Protein AF-A0A425CG46-F1 (afdb_monomer_lite)

Organism: NCBI:txid542832

Secondary structure (DSSP, 8-state):
--GGGHHHHH--HHHHHHHHHHHHHHTSTTTS-SEETTEEHHHHHSS-HHHHHHHHTT---TTHHHHHSTT-------

Foldseek 3Di:
DDPVCPCVVVPPVVLVVVLVVLLVVLLDVLQQDQADPRDGCCVPPVHTRSCVVNVVSVHRPPCPSVPPPPPDPDPPDD

Radius of gyration: 16.67 Å; chains: 1; bounding box: 45×26×47 Å

Sequence (78 aa):
MPDWLVWIYWINPIAWCLRSLAVNQYCLPVFEVCVFKGVDYCSDFDVRMGEYYLLLYGVPSGSSCRTVFKHKKLPTLK

Structure (mmCIF, N/CA/C/O backbone):
data_AF-A0A425CG46-F1
#
_entry.id   AF-A0A425CG46-F1
#
loop_
_atom_site.group_PDB
_atom_site.id
_atom_site.type_symbol
_atom_site.label_atom_id
_atom_site.label_alt_id
_atom_site.label_comp_id
_atom_site.label_asym_id
_atom_site.label_entity_id
_atom_site.label_seq_id
_atom_site.pdbx_PDB_ins_code
_atom_site.Cartn_x
_atom_site.Cartn_y
_atom_site.Cartn_z
_atom_site.occupancy
_atom_site.B_iso_or_equiv
_atom_site.auth_seq_id
_atom_site.auth_comp_id
_atom_site.auth_asym_id
_atom_site.auth_atom_id
_atom_site.pdbx_PDB_model_num
ATOM 1 N N . MET A 1 1 ? 20.542 5.128 -27.508 1.00 69.25 1 MET A N 1
ATOM 2 C CA . MET A 1 1 ? 20.596 5.025 -26.034 1.00 69.25 1 MET A CA 1
ATOM 3 C C . MET A 1 1 ? 21.337 3.733 -25.713 1.00 69.25 1 MET A C 1
ATOM 5 O O . MET A 1 1 ? 20.989 2.749 -26.346 1.00 69.25 1 MET A O 1
ATOM 9 N N . PRO A 1 2 ? 22.375 3.720 -24.863 1.00 79.81 2 PRO A N 1
ATOM 10 C CA . PRO A 1 2 ? 23.161 2.508 -24.620 1.00 79.81 2 PRO A CA 1
ATOM 11 C C . PRO A 1 2 ? 22.375 1.434 -23.850 1.00 79.81 2 PRO A C 1
ATOM 13 O O . PRO A 1 2 ? 21.785 1.737 -22.814 1.00 79.81 2 PRO A O 1
ATOM 16 N N . ASP A 1 3 ? 22.416 0.180 -24.305 1.00 69.56 3 ASP A N 1
ATOM 17 C CA . ASP A 1 3 ? 21.665 -0.950 -23.722 1.00 69.56 3 ASP A CA 1
ATOM 18 C C . ASP A 1 3 ? 22.084 -1.305 -22.285 1.00 69.56 3 ASP A C 1
ATOM 20 O O . ASP A 1 3 ? 21.301 -1.835 -21.498 1.00 69.56 3 ASP A O 1
ATOM 24 N N . TRP A 1 4 ? 23.303 -0.934 -21.887 1.00 77.81 4 TRP A N 1
ATOM 25 C CA . TRP A 1 4 ? 23.810 -1.140 -20.529 1.00 77.81 4 TRP A CA 1
ATOM 26 C C . TRP A 1 4 ? 23.198 -0.195 -19.484 1.00 77.81 4 TRP A C 1
ATOM 28 O O . TRP A 1 4 ? 23.480 -0.360 -18.304 1.00 77.81 4 TRP A O 1
ATOM 38 N N . LEU A 1 5 ? 22.362 0.778 -19.867 1.00 71.12 5 LEU A N 1
ATOM 39 C CA . LEU A 1 5 ? 21.622 1.642 -18.932 1.00 71.12 5 LEU A CA 1
ATOM 40 C C . LEU A 1 5 ? 20.213 1.116 -18.607 1.00 71.12 5 LEU A C 1
ATOM 42 O O . LEU A 1 5 ? 19.534 1.679 -17.751 1.00 71.12 5 LEU A O 1
ATOM 46 N N . VAL A 1 6 ? 19.763 0.027 -19.240 1.00 74.00 6 VAL A N 1
ATOM 47 C CA . VAL A 1 6 ? 18.410 -0.526 -19.036 1.00 74.00 6 VAL A CA 1
ATOM 48 C C . VAL A 1 6 ? 18.183 -0.979 -17.590 1.00 74.00 6 VAL A C 1
ATOM 50 O O . VAL A 1 6 ? 17.082 -0.822 -17.071 1.00 74.00 6 VAL A O 1
ATOM 53 N N . TRP A 1 7 ? 19.210 -1.469 -16.888 1.00 76.75 7 TRP A N 1
ATOM 54 C CA . TRP A 1 7 ? 19.078 -1.923 -15.494 1.00 76.75 7 TRP A CA 1
ATOM 55 C C . TRP A 1 7 ? 18.750 -0.786 -14.507 1.00 76.75 7 TRP A C 1
ATOM 57 O O . TRP A 1 7 ? 18.141 -1.042 -13.472 1.00 76.75 7 TRP A O 1
ATOM 67 N N . ILE A 1 8 ? 19.069 0.473 -14.834 1.00 72.75 8 ILE A N 1
ATOM 68 C CA . ILE A 1 8 ? 18.717 1.634 -13.998 1.00 72.75 8 ILE A CA 1
ATOM 69 C C . ILE A 1 8 ? 17.201 1.862 -13.950 1.00 72.75 8 ILE A C 1
ATOM 71 O O . ILE A 1 8 ? 16.689 2.292 -12.920 1.00 72.75 8 ILE A O 1
ATOM 75 N N . TYR A 1 9 ? 16.456 1.502 -15.002 1.00 65.12 9 TYR A N 1
ATOM 76 C CA . TYR A 1 9 ? 14.988 1.515 -14.957 1.00 65.12 9 TYR A CA 1
ATOM 77 C C . TYR A 1 9 ? 14.438 0.565 -13.877 1.00 65.12 9 TYR A C 1
ATOM 79 O O . TYR A 1 9 ? 13.410 0.847 -13.262 1.00 65.12 9 TYR A O 1
ATOM 87 N N . TRP A 1 10 ? 15.154 -0.528 -13.599 1.00 71.12 10 TRP A N 1
ATOM 88 C CA . TRP A 1 10 ? 14.767 -1.522 -12.598 1.00 71.12 10 TRP A CA 1
ATOM 89 C C . TRP A 1 10 ? 15.111 -1.098 -11.161 1.00 71.12 10 TRP A C 1
ATOM 91 O O . TRP A 1 10 ? 14.427 -1.518 -10.227 1.00 71.12 10 TRP A O 1
ATOM 101 N N . ILE A 1 11 ? 16.086 -0.200 -10.964 1.00 73.19 11 ILE A N 1
ATOM 102 C CA . ILE A 1 11 ? 16.323 0.498 -9.687 1.00 73.19 11 ILE A CA 1
ATOM 103 C C . ILE A 1 11 ? 15.592 1.836 -9.709 1.00 73.19 11 ILE A C 1
ATOM 105 O O . ILE A 1 11 ? 16.192 2.892 -9.557 1.00 73.19 11 ILE A O 1
ATOM 109 N N . ASN A 1 12 ? 14.279 1.828 -9.911 1.00 77.94 12 ASN A N 1
ATOM 110 C CA . ASN A 1 12 ? 13.488 3.021 -9.655 1.00 77.94 12 ASN A CA 1
ATOM 111 C C . ASN A 1 12 ? 13.162 3.067 -8.146 1.00 77.94 12 ASN A C 1
ATOM 113 O O . ASN A 1 12 ? 12.197 2.424 -7.720 1.00 77.94 12 ASN A O 1
ATOM 117 N N . PRO A 1 13 ? 13.942 3.779 -7.300 1.00 79.06 13 PRO A N 1
ATOM 118 C CA . PRO A 1 13 ? 13.701 3.809 -5.856 1.00 79.06 13 PRO A CA 1
ATOM 119 C C . PRO A 1 13 ? 12.317 4.378 -5.522 1.00 79.06 13 PRO A C 1
ATOM 121 O O . PRO A 1 13 ? 11.738 4.027 -4.499 1.00 79.06 13 PRO A O 1
ATOM 124 N N . ILE A 1 14 ? 11.747 5.206 -6.404 1.00 83.44 14 ILE A N 1
ATOM 125 C CA . ILE A 1 14 ? 10.424 5.810 -6.225 1.00 83.44 14 ILE A CA 1
ATOM 126 C C . ILE A 1 14 ? 9.330 4.734 -6.275 1.00 83.44 14 ILE A C 1
ATOM 128 O O . ILE A 1 14 ? 8.417 4.765 -5.453 1.00 83.44 14 ILE A O 1
ATOM 132 N N . ALA A 1 15 ? 9.436 3.743 -7.166 1.00 83.62 15 ALA A N 1
ATOM 133 C CA . ALA A 1 15 ? 8.473 2.643 -7.252 1.00 83.62 15 ALA A CA 1
ATOM 134 C C . ALA A 1 15 ? 8.441 1.781 -5.975 1.00 83.62 15 ALA A C 1
ATOM 136 O O . ALA A 1 15 ? 7.375 1.315 -5.564 1.00 83.62 15 ALA A O 1
ATOM 137 N N . TRP A 1 16 ? 9.594 1.586 -5.331 1.00 83.62 16 TRP A N 1
ATOM 138 C CA . TRP A 1 16 ? 9.692 0.888 -4.047 1.00 83.62 16 TRP A CA 1
ATOM 139 C C . TRP A 1 16 ? 9.181 1.752 -2.891 1.00 83.62 16 TRP A C 1
ATOM 141 O O . TRP A 1 16 ? 8.410 1.268 -2.064 1.00 83.62 16 TRP A O 1
ATOM 151 N N . CYS A 1 17 ? 9.518 3.045 -2.872 1.00 88.12 17 CYS A N 1
ATOM 152 C CA . CYS A 1 17 ? 8.985 3.993 -1.892 1.00 88.12 17 CYS A CA 1
ATOM 153 C C . CYS A 1 17 ? 7.456 4.081 -1.948 1.00 88.12 17 CYS A C 1
ATOM 155 O O . CYS A 1 17 ? 6.810 4.064 -0.903 1.00 88.12 17 CYS A O 1
ATOM 157 N N . LEU A 1 18 ? 6.862 4.123 -3.145 1.00 88.06 18 LEU A N 1
ATOM 158 C CA . LEU A 1 18 ? 5.411 4.184 -3.311 1.00 88.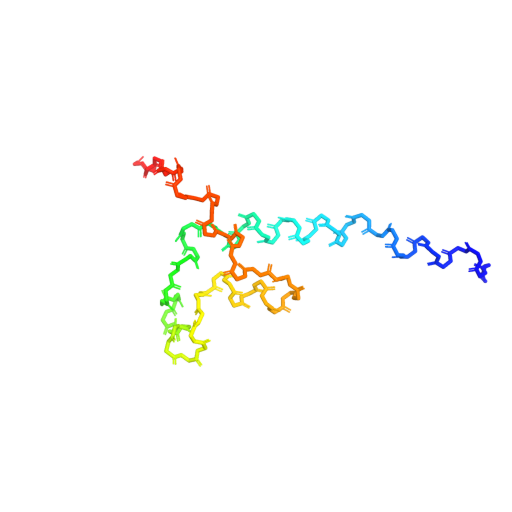06 18 LEU A CA 1
ATOM 159 C C . LEU A 1 18 ? 4.724 2.918 -2.785 1.00 88.06 18 LEU A C 1
ATOM 161 O O . LEU A 1 18 ? 3.689 3.018 -2.130 1.00 88.06 18 LEU A O 1
ATOM 165 N N . ARG A 1 19 ? 5.321 1.738 -3.004 1.00 86.25 19 ARG A N 1
ATOM 166 C CA . ARG A 1 19 ? 4.828 0.481 -2.417 1.00 86.25 19 ARG A CA 1
ATOM 167 C C . ARG A 1 19 ? 4.866 0.519 -0.891 1.00 86.25 19 ARG A C 1
ATOM 169 O O . ARG A 1 19 ? 3.868 0.189 -0.257 1.00 86.25 19 ARG A O 1
ATOM 176 N N . SER A 1 20 ? 5.969 0.976 -0.301 1.00 87.62 20 SER A N 1
ATOM 177 C CA . SER A 1 20 ? 6.092 1.113 1.157 1.00 87.62 20 SER A CA 1
ATOM 178 C C . SER A 1 20 ? 5.103 2.129 1.736 1.00 87.62 20 SER A C 1
ATOM 180 O O . SER A 1 20 ? 4.496 1.880 2.778 1.00 87.62 20 SER A O 1
ATOM 182 N N . LEU A 1 21 ? 4.900 3.257 1.051 1.00 88.31 21 LEU A N 1
ATOM 183 C CA . LEU A 1 21 ? 3.949 4.290 1.458 1.00 88.31 21 LEU A CA 1
ATOM 184 C C . LEU A 1 21 ? 2.504 3.787 1.386 1.00 88.31 21 LEU A C 1
ATOM 186 O O . LEU A 1 21 ? 1.729 4.030 2.308 1.00 88.31 21 LEU A O 1
ATOM 190 N N . ALA A 1 22 ? 2.152 3.053 0.327 1.00 88.50 22 ALA A N 1
ATOM 191 C CA . ALA A 1 22 ? 0.834 2.448 0.187 1.00 88.50 22 ALA A CA 1
ATOM 192 C C . ALA A 1 22 ? 0.532 1.511 1.365 1.00 88.50 22 ALA A C 1
ATOM 194 O O . ALA A 1 22 ? -0.529 1.624 1.974 1.00 88.50 22 ALA A O 1
ATOM 195 N N . VAL A 1 23 ? 1.480 0.650 1.756 1.00 87.38 23 VAL A N 1
ATOM 196 C CA . VAL A 1 23 ? 1.326 -0.208 2.946 1.00 87.38 23 VAL A CA 1
ATOM 197 C C . VAL A 1 23 ? 1.135 0.637 4.205 1.00 87.38 23 VAL A C 1
ATOM 199 O O . VAL A 1 23 ? 0.232 0.370 4.992 1.00 87.38 23 VAL A O 1
ATOM 202 N N . ASN A 1 24 ? 1.933 1.689 4.392 1.00 86.62 24 ASN A N 1
ATOM 203 C CA . ASN A 1 24 ? 1.817 2.549 5.568 1.00 86.62 24 ASN A CA 1
ATOM 204 C C . ASN A 1 24 ? 0.436 3.222 5.686 1.00 86.62 24 ASN A C 1
ATOM 206 O O . ASN A 1 24 ? -0.146 3.233 6.768 1.00 86.62 24 ASN A O 1
ATOM 210 N N . GLN A 1 25 ? -0.094 3.736 4.575 1.00 87.12 25 GLN A N 1
ATOM 211 C CA . GLN A 1 25 ? -1.365 4.454 4.541 1.00 87.12 25 GLN A CA 1
ATOM 212 C C . GLN A 1 25 ? -2.570 3.512 4.645 1.00 87.12 25 GLN A C 1
ATOM 214 O O . GLN A 1 25 ? -3.471 3.750 5.448 1.00 87.12 25 GLN A O 1
ATOM 219 N N . TYR A 1 26 ? -2.606 2.445 3.843 1.00 87.19 26 TYR A N 1
ATOM 220 C CA . TYR A 1 26 ? -3.776 1.567 3.737 1.00 87.19 26 TYR A CA 1
ATOM 221 C C . TYR A 1 26 ? -3.866 0.519 4.851 1.00 87.19 26 TYR A C 1
ATOM 223 O O . TYR A 1 26 ? -4.934 -0.053 5.046 1.00 87.19 26 TYR A O 1
ATOM 231 N N . CYS A 1 27 ? -2.802 0.309 5.633 1.00 85.06 27 CYS A N 1
ATOM 232 C CA . CYS A 1 27 ? -2.871 -0.508 6.847 1.00 85.06 27 CYS A CA 1
ATOM 233 C C . CYS A 1 27 ? -3.410 0.246 8.078 1.00 85.06 27 CYS A C 1
ATOM 235 O O . CYS A 1 27 ? -3.501 -0.349 9.148 1.00 85.06 27 CYS A O 1
ATOM 237 N N . LEU A 1 28 ? -3.740 1.541 7.984 1.00 85.56 28 LEU A N 1
ATOM 238 C CA . LEU A 1 28 ? -4.312 2.278 9.117 1.00 85.56 28 LEU A CA 1
ATOM 239 C C . LEU A 1 28 ? -5.706 1.731 9.490 1.00 85.56 28 LEU A C 1
ATOM 241 O O . LEU A 1 28 ? -6.479 1.363 8.604 1.00 85.56 28 LEU A O 1
ATOM 245 N N . PRO A 1 29 ? -6.099 1.770 10.780 1.00 81.81 29 PRO A N 1
ATOM 246 C CA . PRO A 1 29 ? -7.361 1.183 11.251 1.00 81.81 29 PRO A CA 1
ATOM 247 C C . PRO A 1 29 ? -8.611 1.815 10.625 1.00 81.81 29 PRO A C 1
ATOM 249 O O . PRO A 1 29 ? -9.650 1.171 10.538 1.00 81.81 29 PRO A O 1
ATOM 252 N N . VAL A 1 30 ? -8.516 3.059 10.149 1.00 83.12 30 VAL A N 1
ATOM 253 C CA . VAL A 1 30 ? -9.605 3.745 9.433 1.00 83.12 30 VAL A CA 1
ATOM 254 C C . VAL A 1 30 ? -9.931 3.097 8.078 1.00 83.12 30 VAL A C 1
ATOM 256 O O . VAL A 1 30 ? -11.056 3.215 7.601 1.00 83.12 30 VAL A O 1
ATOM 259 N N . PHE A 1 31 ? -8.969 2.397 7.470 1.00 85.06 31 PHE A N 1
ATOM 260 C CA . PHE A 1 31 ? -9.136 1.668 6.207 1.00 85.06 31 PHE A CA 1
ATOM 261 C C . PHE A 1 31 ? -9.301 0.157 6.416 1.00 85.06 31 PHE A C 1
ATOM 263 O O . PHE A 1 31 ? -9.623 -0.571 5.478 1.00 85.06 31 PHE A O 1
ATOM 270 N N . GLU A 1 32 ? -9.158 -0.320 7.655 1.00 84.69 32 GLU A N 1
ATOM 271 C CA . GLU A 1 32 ? -9.408 -1.708 8.056 1.00 84.69 32 GLU A CA 1
ATOM 272 C C . GLU A 1 32 ? -10.906 -1.953 8.344 1.00 84.69 32 GLU A C 1
ATOM 274 O O . GLU A 1 32 ? -11.283 -2.630 9.298 1.00 84.69 32 GLU A O 1
ATOM 279 N N . VAL A 1 33 ? -11.786 -1.390 7.515 1.00 86.25 33 VAL A N 1
ATOM 280 C CA . VAL A 1 33 ? -13.244 -1.513 7.645 1.00 86.25 33 VAL A CA 1
ATOM 281 C C . VAL A 1 33 ? -13.836 -2.264 6.455 1.00 86.25 33 VAL A C 1
ATOM 283 O O . VAL A 1 33 ? -13.316 -2.191 5.340 1.00 86.25 33 VAL A O 1
ATOM 286 N N . CYS A 1 34 ? -14.928 -2.992 6.700 1.00 86.94 34 CYS A N 1
ATOM 287 C CA . CYS A 1 34 ? -15.684 -3.671 5.644 1.00 86.94 34 CYS A CA 1
ATOM 288 C C . CYS A 1 34 ? -16.464 -2.682 4.782 1.00 86.94 34 CYS A C 1
ATOM 290 O O . CYS A 1 34 ? -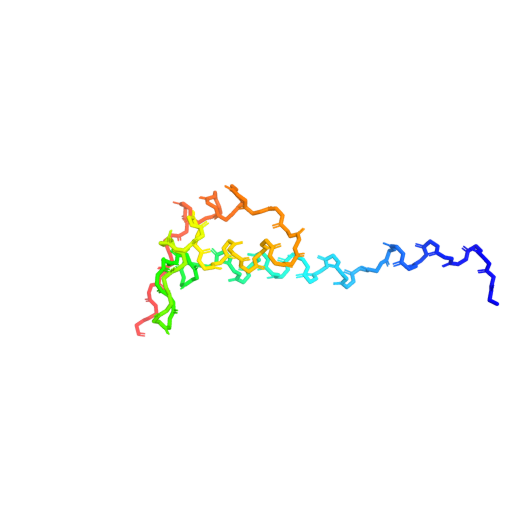16.432 -2.766 3.560 1.00 86.94 34 CYS A O 1
ATOM 292 N N . VAL A 1 35 ? -17.109 -1.704 5.424 1.00 88.06 35 VAL A N 1
ATOM 293 C CA . VAL A 1 35 ? -17.894 -0.681 4.737 1.00 88.06 35 VAL A CA 1
ATOM 294 C C . VAL A 1 35 ? -17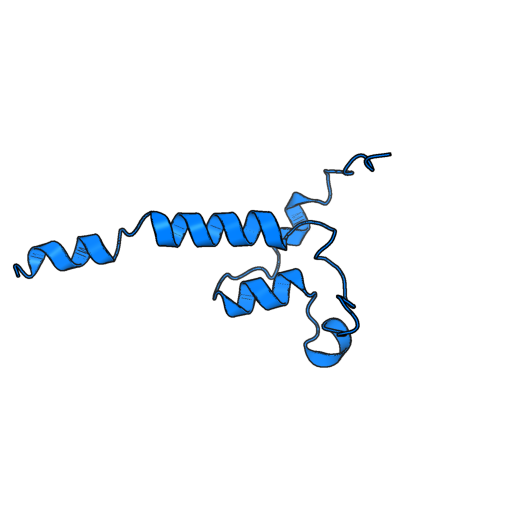.127 0.631 4.743 1.00 88.06 35 VAL A C 1
ATOM 296 O O . VAL A 1 35 ? -16.890 1.212 5.802 1.00 88.06 35 VAL A O 1
ATOM 299 N N . PHE A 1 36 ? -16.761 1.123 3.563 1.00 85.25 36 PHE A N 1
ATOM 300 C CA . PHE A 1 36 ? -16.120 2.425 3.409 1.00 85.25 36 PHE A CA 1
ATOM 301 C C . PHE A 1 36 ? -16.911 3.275 2.418 1.00 85.25 36 PHE A C 1
ATOM 303 O O . PHE A 1 36 ? -17.148 2.863 1.287 1.00 85.25 36 PHE A O 1
ATOM 310 N N . LYS A 1 37 ? -17.351 4.465 2.852 1.00 86.69 37 LYS A N 1
ATOM 311 C CA . LYS A 1 37 ? -18.182 5.389 2.050 1.00 86.69 37 LYS A CA 1
ATOM 312 C C . LYS A 1 37 ? -19.416 4.730 1.395 1.00 86.69 37 LYS A C 1
ATOM 314 O O . LYS A 1 37 ? -19.825 5.133 0.312 1.00 86.69 37 LYS A O 1
ATOM 319 N N . GLY A 1 38 ? -20.019 3.746 2.066 1.00 87.19 38 GLY A N 1
ATOM 320 C CA . GLY A 1 38 ? -21.233 3.065 1.595 1.00 87.19 38 GLY A CA 1
ATOM 321 C C . GLY A 1 38 ? -21.000 1.896 0.633 1.00 87.19 38 GLY A C 1
ATOM 322 O O . GLY A 1 38 ? -21.974 1.340 0.143 1.00 87.19 38 GLY A O 1
ATOM 323 N N . VAL A 1 39 ? -19.745 1.509 0.382 1.00 86.50 39 VAL A N 1
ATOM 324 C CA . VAL A 1 39 ? -19.390 0.299 -0.378 1.00 86.50 39 VAL A CA 1
ATOM 325 C C . VAL A 1 39 ? -18.953 -0.790 0.598 1.00 86.50 39 VAL A C 1
ATOM 327 O O . VAL A 1 39 ? -18.114 -0.518 1.460 1.00 86.50 39 VAL A O 1
ATOM 330 N N . ASP A 1 40 ? -19.522 -1.992 0.476 1.00 90.00 40 ASP A N 1
ATOM 331 C CA . ASP A 1 40 ? -19.200 -3.153 1.314 1.00 90.00 40 ASP A CA 1
ATOM 332 C C . ASP A 1 40 ? -18.189 -4.075 0.618 1.00 90.00 40 ASP A C 1
ATOM 334 O O . ASP A 1 40 ? -18.528 -4.937 -0.183 1.00 90.00 40 ASP A O 1
ATOM 338 N N . TYR A 1 41 ? -16.915 -3.897 0.954 1.00 86.88 41 TYR A N 1
ATOM 339 C CA . TYR A 1 41 ? -15.821 -4.669 0.369 1.00 86.88 41 TYR A CA 1
ATOM 340 C C . TYR A 1 41 ? -15.765 -6.111 0.886 1.00 86.88 41 TYR A C 1
ATOM 342 O O . TYR A 1 41 ? -15.276 -6.995 0.183 1.00 86.88 41 TYR A O 1
ATOM 350 N N . CYS A 1 42 ? -16.280 -6.358 2.093 1.00 89.06 42 CYS A N 1
ATOM 351 C CA . CYS A 1 42 ? -16.277 -7.695 2.678 1.00 89.06 42 CYS A CA 1
ATOM 352 C C . CYS A 1 42 ? -17.320 -8.589 2.004 1.00 89.06 42 CYS A C 1
ATOM 354 O O . CYS A 1 42 ? -17.031 -9.750 1.738 1.00 89.06 42 CYS A O 1
ATOM 356 N N . SER A 1 43 ? -18.500 -8.054 1.684 1.00 89.69 43 SER A N 1
ATOM 357 C CA . SER A 1 43 ? -19.548 -8.823 1.003 1.00 89.69 43 SER A CA 1
ATOM 358 C C . SER A 1 43 ? -19.204 -9.135 -0.460 1.00 89.69 43 SER A C 1
ATOM 360 O O . SER A 1 43 ? -19.493 -10.233 -0.929 1.00 89.69 43 SER A O 1
ATOM 362 N N . ASP A 1 44 ? -18.569 -8.199 -1.175 1.00 88.19 44 ASP A N 1
ATOM 363 C CA . ASP A 1 44 ? -18.256 -8.363 -2.603 1.00 88.19 44 ASP A CA 1
ATOM 364 C C . ASP A 1 44 ? -16.941 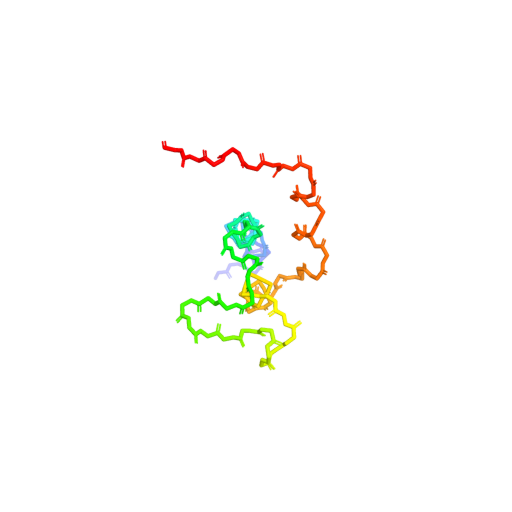-9.118 -2.870 1.00 88.19 44 ASP A C 1
ATOM 366 O O . ASP A 1 44 ? -16.847 -9.883 -3.831 1.00 88.19 44 ASP A O 1
ATOM 370 N N . PHE A 1 45 ? -15.911 -8.907 -2.042 1.00 84.62 45 PHE A N 1
ATOM 371 C CA . PHE A 1 45 ? -14.549 -9.381 -2.322 1.00 84.62 45 PHE A CA 1
ATOM 372 C C . PHE A 1 45 ? -13.912 -10.192 -1.184 1.00 84.62 45 PHE A C 1
ATOM 374 O O . PHE A 1 45 ? -12.760 -10.599 -1.323 1.00 84.62 45 PHE A O 1
ATOM 381 N N . ASP A 1 46 ? -14.618 -10.408 -0.066 1.00 86.88 46 ASP A N 1
ATOM 382 C CA . ASP A 1 46 ? -14.110 -11.079 1.149 1.00 86.88 46 ASP A CA 1
ATOM 383 C C . ASP A 1 46 ? -12.823 -10.443 1.722 1.00 86.88 46 ASP A C 1
ATOM 385 O O . ASP A 1 46 ? -12.076 -11.039 2.496 1.00 86.88 46 ASP A O 1
ATOM 389 N N . VAL A 1 47 ? -12.548 -9.188 1.353 1.00 85.75 47 VAL A N 1
ATOM 390 C CA . VAL A 1 47 ? -11.380 -8.426 1.806 1.00 85.75 47 VAL A CA 1
ATOM 391 C C . VAL A 1 47 ? -11.804 -7.071 2.346 1.00 85.75 47 VAL A C 1
ATOM 393 O O . VAL A 1 47 ? -12.819 -6.494 1.963 1.00 85.75 47 VAL A O 1
ATOM 396 N N . ARG A 1 48 ? -10.998 -6.519 3.251 1.00 87.94 48 ARG A N 1
ATOM 397 C CA . ARG A 1 48 ? -11.227 -5.162 3.759 1.00 87.94 48 ARG A CA 1
ATOM 398 C C . ARG A 1 48 ? -10.779 -4.129 2.740 1.00 87.94 48 ARG A C 1
ATOM 400 O O . ARG A 1 48 ? -9.892 -4.391 1.929 1.00 87.94 48 ARG A O 1
ATOM 407 N N . MET A 1 49 ? -11.321 -2.920 2.854 1.00 88.44 49 MET A N 1
ATOM 408 C CA . MET A 1 49 ? -11.022 -1.819 1.937 1.00 88.44 49 MET A CA 1
ATOM 409 C C . MET A 1 49 ? -9.507 -1.593 1.747 1.00 88.44 49 MET A C 1
ATOM 411 O O . MET A 1 49 ? -9.030 -1.564 0.614 1.00 88.44 49 MET A O 1
ATOM 415 N N . GLY A 1 50 ? -8.726 -1.495 2.828 1.00 87.81 50 GLY A N 1
ATOM 416 C CA . GLY A 1 50 ? -7.277 -1.275 2.733 1.00 87.81 50 GLY A CA 1
ATOM 417 C C . GLY A 1 50 ? -6.517 -2.409 2.031 1.00 87.81 50 GLY A C 1
ATOM 418 O O . GLY A 1 50 ? -5.632 -2.149 1.215 1.00 87.81 50 GLY A O 1
ATOM 419 N N . GLU A 1 51 ? -6.891 -3.666 2.293 1.00 87.31 51 GLU A N 1
ATOM 420 C CA . GLU A 1 51 ? -6.296 -4.835 1.629 1.00 87.31 51 GLU A CA 1
ATOM 421 C C . GLU A 1 51 ? -6.680 -4.885 0.142 1.00 87.31 51 GLU A C 1
ATOM 423 O O . GLU A 1 51 ? -5.827 -5.165 -0.696 1.00 87.31 51 GLU A O 1
ATOM 428 N N . TYR A 1 52 ? -7.916 -4.517 -0.205 1.00 88.06 52 TYR A N 1
ATOM 429 C CA . TYR A 1 52 ? -8.374 -4.425 -1.591 1.00 88.06 52 TYR A CA 1
ATOM 430 C C . TYR A 1 52 ? -7.532 -3.444 -2.424 1.00 88.06 52 TYR A C 1
ATOM 432 O O . TYR A 1 52 ? -7.043 -3.794 -3.500 1.00 88.06 52 TYR A O 1
ATOM 440 N N . TYR A 1 53 ? -7.294 -2.226 -1.922 1.00 88.25 53 TYR A N 1
ATOM 441 C CA . TYR A 1 53 ? -6.459 -1.250 -2.633 1.00 88.25 53 TYR A CA 1
ATOM 442 C C . TYR A 1 53 ? -5.000 -1.705 -2.749 1.00 88.25 53 TYR A C 1
ATOM 444 O O . TYR A 1 53 ? -4.369 -1.483 -3.780 1.00 88.25 53 TYR A O 1
ATOM 452 N N . LEU A 1 54 ? -4.456 -2.375 -1.731 1.00 88.94 54 LEU A N 1
ATOM 453 C CA . LEU A 1 54 ? -3.098 -2.925 -1.786 1.00 88.94 54 LEU A CA 1
ATOM 454 C C . LEU A 1 54 ? -2.958 -4.015 -2.856 1.00 88.94 54 LEU A C 1
ATOM 456 O O . LEU A 1 54 ? -1.979 -4.000 -3.607 1.00 88.94 54 LEU A O 1
ATOM 460 N N . LEU A 1 55 ? -3.957 -4.891 -2.987 1.00 87.69 55 LEU A N 1
ATOM 461 C CA . LEU A 1 55 ? -4.021 -5.885 -4.058 1.00 87.69 55 LEU A CA 1
ATOM 462 C C . LEU A 1 55 ? -4.077 -5.226 -5.440 1.00 87.69 55 LEU A C 1
ATOM 464 O O . LEU A 1 55 ? -3.370 -5.662 -6.348 1.00 87.69 55 LEU A O 1
ATOM 468 N N . LEU A 1 56 ? -4.833 -4.132 -5.587 1.00 87.50 56 LEU A N 1
ATOM 469 C CA . LEU A 1 56 ? -4.896 -3.361 -6.833 1.00 87.50 56 LEU A CA 1
ATOM 470 C C . LEU A 1 56 ? -3.526 -2.785 -7.237 1.00 87.50 56 LEU A C 1
ATOM 472 O O . LEU A 1 56 ? -3.193 -2.741 -8.419 1.00 87.50 56 LEU A O 1
ATOM 476 N N . TYR A 1 57 ? -2.699 -2.394 -6.262 1.00 85.50 57 TYR A N 1
ATOM 477 C CA . TYR A 1 57 ? -1.315 -1.954 -6.488 1.00 85.50 57 TYR A CA 1
ATOM 478 C C . TYR A 1 57 ? -0.304 -3.110 -6.630 1.00 85.50 57 TYR A C 1
ATOM 480 O O . TYR A 1 57 ? 0.902 -2.870 -6.750 1.00 85.50 57 TYR A O 1
ATOM 488 N N . GLY A 1 58 ? -0.767 -4.365 -6.619 1.00 85.25 58 GLY A N 1
ATOM 489 C CA . GLY A 1 58 ? 0.080 -5.554 -6.709 1.00 85.25 58 GLY A CA 1
ATOM 490 C C . GLY A 1 58 ? 0.963 -5.761 -5.477 1.00 85.25 58 GLY A C 1
ATOM 491 O O . GLY A 1 58 ? 2.052 -6.327 -5.589 1.00 85.25 58 GLY A O 1
ATOM 492 N N . VAL A 1 59 ? 0.541 -5.258 -4.313 1.00 83.38 59 VAL A N 1
ATOM 493 C CA . VAL A 1 59 ? 1.244 -5.435 -3.042 1.00 83.38 59 VAL A CA 1
ATOM 494 C C . VAL A 1 59 ? 0.571 -6.569 -2.259 1.00 83.38 59 VAL A C 1
ATOM 496 O O . VAL A 1 59 ? -0.593 -6.436 -1.883 1.00 83.38 59 VAL A O 1
ATOM 499 N N . PRO A 1 60 ? 1.267 -7.686 -1.976 1.00 75.88 60 PRO A N 1
ATOM 500 C CA . PRO A 1 60 ? 0.691 -8.784 -1.207 1.00 75.88 60 PRO A CA 1
ATOM 501 C C . PRO A 1 60 ? 0.498 -8.358 0.255 1.00 75.88 60 PRO A C 1
ATOM 503 O O . PRO A 1 60 ? 1.464 -8.185 0.998 1.00 75.88 60 PRO A O 1
ATOM 506 N N . SER A 1 61 ? -0.754 -8.171 0.676 1.00 68.25 61 SER A N 1
ATOM 507 C CA . SER A 1 61 ? -1.093 -7.607 1.991 1.00 68.25 61 SER A CA 1
ATOM 508 C C . SER A 1 61 ? -1.745 -8.582 2.972 1.00 68.25 61 SER A C 1
ATOM 510 O O . SER A 1 61 ? -1.944 -8.196 4.121 1.00 68.25 61 SER A O 1
ATOM 512 N N . GLY A 1 62 ? -2.014 -9.834 2.572 1.00 59.31 62 GLY A N 1
ATOM 513 C CA . GLY A 1 62 ? -2.888 -10.790 3.284 1.00 59.31 62 GLY A CA 1
ATOM 514 C C . GLY A 1 62 ? -2.553 -11.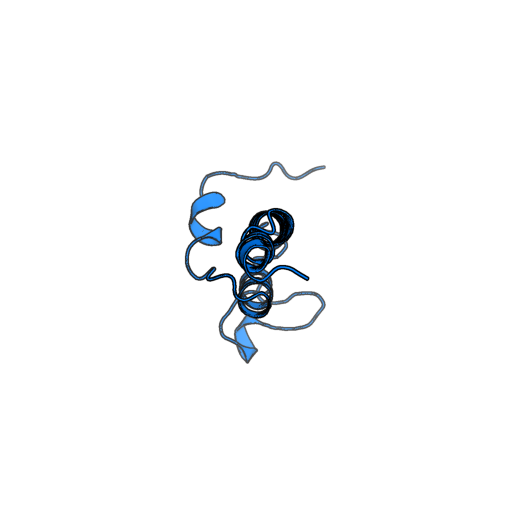107 4.753 1.00 59.31 62 GLY A C 1
ATOM 515 O O . GLY A 1 62 ? -3.352 -11.725 5.452 1.00 59.31 62 GLY A O 1
ATOM 516 N N . SER A 1 63 ? -1.398 -10.669 5.255 1.00 56.44 63 SER A N 1
ATOM 517 C CA . SER A 1 63 ? -1.003 -10.770 6.667 1.00 56.44 63 SER A CA 1
ATOM 518 C C . SER A 1 63 ? -0.217 -9.562 7.202 1.00 56.44 63 SER A C 1
ATOM 520 O O . SER A 1 63 ? -0.000 -9.470 8.411 1.00 56.44 63 SER A O 1
ATOM 522 N N . SER A 1 64 ? 0.183 -8.618 6.343 1.00 56.94 64 SER A N 1
ATOM 523 C CA . SER A 1 64 ? 1.169 -7.580 6.686 1.00 56.94 64 SER A CA 1
ATOM 524 C C . SER A 1 64 ? 0.569 -6.426 7.498 1.00 56.94 64 SER A C 1
ATOM 526 O O . SER A 1 64 ? 1.179 -5.953 8.453 1.00 56.94 64 SER A O 1
ATOM 528 N N . CYS A 1 65 ? -0.669 -6.012 7.200 1.00 63.91 65 CYS A N 1
ATOM 529 C CA . CYS A 1 65 ? -1.349 -4.980 7.997 1.00 63.91 65 CYS A CA 1
ATOM 530 C C . CYS A 1 65 ? -1.746 -5.488 9.393 1.00 63.91 65 CYS A C 1
ATOM 532 O O . CYS A 1 65 ? -1.737 -4.744 10.375 1.00 63.91 65 CYS A O 1
ATOM 534 N N . ARG A 1 66 ? -2.045 -6.789 9.489 1.00 59.22 66 ARG A N 1
ATOM 535 C CA . ARG A 1 66 ? -2.652 -7.430 10.662 1.00 59.22 66 ARG A CA 1
ATOM 536 C C . ARG A 1 66 ? -1.705 -7.529 11.861 1.00 59.22 66 ARG A C 1
ATOM 538 O O . ARG A 1 66 ? -2.164 -7.587 12.998 1.00 59.22 66 ARG A O 1
ATOM 545 N N . THR A 1 67 ? -0.393 -7.564 11.631 1.00 55.66 67 THR A N 1
ATOM 546 C CA . THR A 1 67 ? 0.629 -7.679 12.687 1.00 55.66 67 THR A CA 1
ATOM 547 C C . THR A 1 67 ? 1.115 -6.329 13.209 1.00 55.66 67 THR A C 1
ATOM 549 O O . THR A 1 67 ? 1.475 -6.237 14.381 1.00 55.66 67 THR A O 1
ATOM 552 N N . VAL A 1 68 ? 1.076 -5.267 12.397 1.00 55.56 68 VAL A N 1
ATOM 553 C CA . VAL A 1 68 ? 1.621 -3.946 12.767 1.00 55.56 68 VAL A CA 1
ATOM 554 C C . VAL A 1 68 ? 0.764 -3.243 13.826 1.00 55.56 68 VAL A C 1
ATOM 556 O O . VAL A 1 68 ? 1.299 -2.581 14.717 1.00 55.56 68 VAL A O 1
ATOM 559 N N . PHE A 1 69 ? -0.562 -3.411 13.785 1.00 51.97 69 PHE A N 1
ATOM 560 C CA . PHE A 1 69 ? -1.480 -2.652 14.645 1.00 51.97 69 PHE A CA 1
ATOM 561 C C . PHE A 1 69 ? -2.030 -3.403 15.861 1.00 51.97 69 PHE A C 1
ATOM 563 O O . PHE A 1 69 ? -2.612 -2.757 16.731 1.00 51.97 69 PHE A O 1
ATOM 570 N N . LYS A 1 70 ? -1.766 -4.711 16.034 1.00 53.31 70 LYS A N 1
ATOM 571 C CA . LYS A 1 70 ? -2.182 -5.425 17.264 1.00 53.31 70 LYS A CA 1
ATOM 572 C C . LYS A 1 70 ? -1.618 -4.811 18.555 1.00 53.31 70 LYS A C 1
ATOM 574 O O . LYS A 1 70 ? -2.215 -4.994 19.611 1.00 53.31 70 LYS A O 1
ATOM 579 N N . HIS A 1 71 ? -0.514 -4.063 18.477 1.00 50.81 71 HIS A N 1
ATOM 580 C CA . HIS A 1 71 ? 0.126 -3.427 19.635 1.00 50.81 71 HIS A CA 1
ATOM 581 C 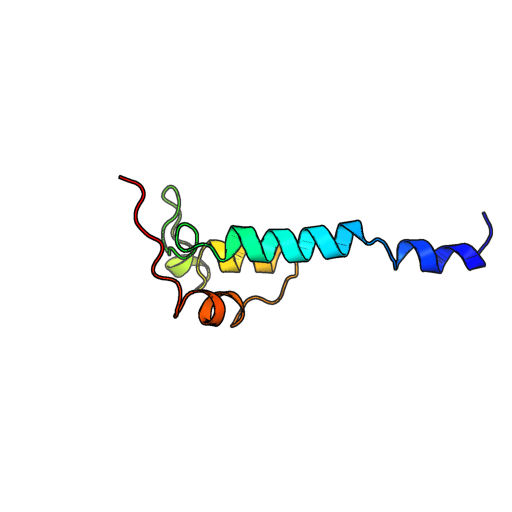C . HIS A 1 71 ? -0.015 -1.898 19.714 1.00 50.81 71 HIS A C 1
ATOM 583 O O . HIS A 1 71 ? 0.278 -1.328 20.764 1.00 50.81 71 HIS A O 1
ATOM 589 N N . LYS A 1 72 ? -0.493 -1.210 18.667 1.00 51.69 72 LYS A N 1
ATOM 590 C CA . LYS A 1 72 ? -0.678 0.252 18.690 1.00 51.69 72 LYS A CA 1
ATOM 591 C C . LYS A 1 72 ? -2.153 0.598 18.853 1.00 51.69 72 LYS A C 1
ATOM 593 O O . LYS A 1 72 ? -2.871 0.820 17.885 1.00 51.69 72 LYS A O 1
ATOM 598 N N . LYS A 1 73 ? -2.588 0.699 20.110 1.00 46.75 73 LYS A N 1
ATOM 599 C CA . LYS A 1 73 ? -3.804 1.433 20.479 1.00 46.75 73 LYS A CA 1
ATOM 600 C C . LYS A 1 73 ? -3.558 2.896 20.090 1.00 46.75 73 LYS A C 1
ATOM 602 O O . LYS A 1 73 ? -2.824 3.590 20.790 1.00 46.75 73 LYS A O 1
ATOM 607 N N . LEU A 1 74 ? -4.054 3.336 18.930 1.00 55.78 74 LEU A N 1
ATOM 608 C CA . LEU A 1 74 ? -3.962 4.747 18.555 1.00 55.78 74 LEU A CA 1
ATOM 609 C C . LEU A 1 74 ? -4.732 5.560 19.608 1.00 55.78 74 LEU A C 1
ATOM 611 O O . LEU A 1 74 ? -5.911 5.271 19.829 1.00 55.78 74 LEU A O 1
ATOM 615 N N . PRO A 1 75 ? -4.104 6.544 20.274 1.00 47.47 75 PRO A N 1
ATOM 616 C CA . PRO A 1 75 ? -4.841 7.474 21.106 1.00 47.47 75 PRO A CA 1
ATOM 617 C C . PRO A 1 75 ? -5.790 8.248 20.193 1.00 47.47 75 PRO A C 1
ATOM 619 O O . PRO A 1 75 ? -5.376 8.916 19.248 1.00 47.47 75 PRO A O 1
ATOM 622 N N . THR A 1 76 ? -7.080 8.090 20.455 1.00 45.59 76 THR A N 1
ATOM 623 C CA . THR A 1 76 ? -8.151 8.893 19.877 1.00 45.59 76 THR A CA 1
ATOM 624 C C . THR A 1 76 ? -7.841 10.367 20.114 1.00 45.59 76 THR A C 1
ATOM 626 O O . THR A 1 76 ? -7.805 10.810 21.263 1.00 45.59 76 THR A O 1
ATOM 629 N N . LEU A 1 77 ? -7.589 11.099 19.030 1.00 46.88 77 LEU A N 1
ATOM 630 C CA . LEU A 1 77 ? -7.536 12.558 19.016 1.00 46.88 77 LEU A CA 1
ATOM 631 C C . LEU A 1 77 ? -8.917 13.069 19.458 1.00 46.88 77 LEU A C 1
ATOM 633 O O . LEU A 1 77 ? -9.917 12.757 18.810 1.00 46.88 77 LEU A O 1
ATOM 637 N N . LYS A 1 78 ? -8.955 13.754 20.603 1.00 45.38 78 LYS A N 1
ATOM 638 C CA . LYS A 1 78 ? -10.130 14.437 21.151 1.00 45.38 78 LYS A CA 1
ATOM 639 C C . LYS A 1 78 ? -10.081 15.913 20.790 1.00 45.38 78 LYS A C 1
ATOM 641 O O . LYS A 1 78 ? -8.951 16.449 20.763 1.00 45.38 78 LYS A O 1
#

pLDDT: mean 76.79, std 13.9, range [45.38, 90.0]